Protein AF-A0A191TBZ2-F1 (afdb_monomer)

Foldseek 3Di:
DDDDPPQFDPDFDDDPDDQDDDDPPPFDRWDRDKDFQVVVSGRDGRIDDRGGQDPVNVVVVVVVVVVCCVVLVVLCVVVVNDPVVCVVCVVPD

Sequence (93 aa):
MARYQNIFTQVQLRAAPEMGVPLPASDEPRIKDTAFNHLLGTIGQAQIGPIYLGWTGIASLIFGFLWFEIVGLNMLASVGWDPIEFVRQLPWL

Solvent-accessible surface area (backbone atoms only — not comparable to full-atom values): 5936 Å² total; per-residue (Å²): 135,92,74,91,81,83,70,58,55,88,76,79,84,86,75,81,84,68,83,70,80,88,72,63,93,88,56,73,75,56,47,82,62,67,48,75,41,69,73,49,28,32,69,50,73,30,67,43,54,51,47,79,66,46,72,69,51,52,51,50,52,52,54,52,48,52,50,51,49,55,53,51,52,51,42,34,54,76,52,73,68,37,70,67,55,34,67,73,41,53,96,78,94

Mean predicted aligned error: 5.04 Å

Structure (mmCIF, N/CA/C/O backbone):
data_AF-A0A191TBZ2-F1
#
_entry.id   AF-A0A191TBZ2-F1
#
loop_
_atom_site.group_PDB
_atom_site.id
_atom_site.type_symbol
_atom_site.label_atom_id
_atom_site.label_alt_id
_atom_site.label_comp_id
_atom_site.label_asym_id
_atom_site.label_entity_id
_atom_site.label_seq_id
_atom_site.pdbx_PDB_ins_code
_atom_site.Cartn_x
_atom_site.Cartn_y
_atom_site.Cartn_z
_atom_site.occupancy
_atom_site.B_iso_or_equiv
_atom_site.auth_seq_id
_atom_site.auth_comp_id
_atom_site.auth_asym_id
_atom_site.auth_atom_id
_atom_site.pdbx_PDB_model_num
ATOM 1 N N . MET A 1 1 ? -14.569 -18.603 -35.379 1.00 67.19 1 MET A N 1
ATOM 2 C CA . MET A 1 1 ? -13.148 -18.714 -34.977 1.00 67.19 1 MET A CA 1
ATOM 3 C C . MET A 1 1 ? -12.889 -17.739 -33.842 1.00 67.19 1 MET A C 1
ATOM 5 O O . MET A 1 1 ? -13.267 -16.583 -33.980 1.00 67.19 1 MET A O 1
ATOM 9 N N . ALA A 1 2 ? -12.292 -18.186 -32.737 1.00 86.31 2 ALA A N 1
ATOM 10 C CA . ALA A 1 2 ? -11.878 -17.294 -31.654 1.00 86.31 2 ALA A CA 1
ATOM 11 C C . ALA A 1 2 ? -10.517 -16.660 -31.991 1.00 86.31 2 ALA A C 1
ATOM 13 O O . ALA A 1 2 ? -9.618 -17.352 -32.465 1.00 86.31 2 ALA A O 1
ATOM 14 N N . ARG A 1 3 ? -10.371 -15.349 -31.761 1.00 93.25 3 ARG A N 1
ATOM 15 C CA . ARG A 1 3 ? -9.115 -14.604 -31.944 1.00 93.25 3 ARG A CA 1
ATOM 16 C C . ARG A 1 3 ? -8.668 -14.045 -30.601 1.00 93.25 3 ARG A C 1
ATOM 18 O O . ARG A 1 3 ? -9.497 -13.579 -29.823 1.00 93.25 3 ARG A O 1
ATOM 25 N N . TYR A 1 4 ? -7.367 -14.069 -30.350 1.00 95.19 4 TYR A N 1
ATOM 26 C CA . TYR A 1 4 ? -6.786 -13.460 -29.161 1.00 95.19 4 TYR A CA 1
ATOM 27 C C . TYR A 1 4 ? -6.946 -11.931 -29.187 1.00 95.19 4 TYR A C 1
ATOM 29 O O . TYR A 1 4 ? -6.665 -11.298 -30.202 1.00 95.19 4 TYR A O 1
ATOM 37 N N . GLN A 1 5 ? -7.411 -11.364 -28.070 1.00 95.44 5 GLN A N 1
ATOM 38 C CA . GLN A 1 5 ? -7.792 -9.947 -27.939 1.00 95.44 5 GLN A CA 1
ATOM 39 C C . GLN A 1 5 ? -6.729 -9.077 -27.253 1.00 95.44 5 GLN A C 1
ATOM 41 O O . GLN A 1 5 ? -6.965 -7.902 -27.010 1.00 95.44 5 GLN A O 1
ATOM 46 N N . ASN A 1 6 ? -5.572 -9.644 -26.910 1.00 95.00 6 ASN A N 1
ATOM 47 C CA . ASN A 1 6 ? -4.500 -8.936 -26.209 1.00 95.00 6 ASN A CA 1
ATOM 48 C C . ASN A 1 6 ? -4.881 -8.318 -24.850 1.00 95.00 6 ASN A C 1
ATOM 50 O O . ASN A 1 6 ? -4.370 -7.270 -24.480 1.00 95.00 6 ASN A O 1
ATOM 54 N N . ILE A 1 7 ? -5.771 -8.989 -24.111 1.00 94.19 7 ILE A N 1
ATOM 55 C CA . ILE A 1 7 ? -6.159 -8.597 -22.745 1.00 94.19 7 ILE A CA 1
ATOM 56 C C . ILE A 1 7 ? -5.219 -9.226 -21.704 1.00 94.19 7 ILE A C 1
ATOM 58 O O . ILE A 1 7 ? -4.910 -8.593 -20.703 1.00 94.19 7 ILE A O 1
ATOM 62 N N . PHE A 1 8 ? -4.750 -10.457 -21.949 1.00 96.44 8 PHE A N 1
ATOM 63 C CA . PHE A 1 8 ? -3.906 -11.202 -21.014 1.00 96.44 8 PHE A CA 1
ATOM 64 C C . PHE A 1 8 ? -2.652 -11.741 -21.682 1.00 96.44 8 PHE A C 1
ATOM 66 O O . PHE A 1 8 ? -2.752 -12.583 -22.574 1.00 96.44 8 PHE A O 1
ATOM 73 N N . THR A 1 9 ? -1.485 -11.330 -21.196 1.00 95.62 9 THR A N 1
ATOM 74 C CA . THR A 1 9 ? -0.177 -11.755 -21.698 1.00 95.62 9 THR A CA 1
ATOM 75 C C . THR A 1 9 ? -0.047 -13.283 -21.689 1.00 95.62 9 THR A C 1
ATOM 77 O O . THR A 1 9 ? 0.067 -13.893 -20.626 1.00 95.62 9 THR A O 1
ATOM 80 N N . GLN A 1 10 ? -0.031 -13.908 -22.874 1.00 94.50 10 GLN A N 1
ATOM 81 C CA . GLN A 1 10 ? 0.060 -15.373 -23.008 1.00 94.50 10 GLN A CA 1
ATOM 82 C C . GLN A 1 10 ? 1.414 -15.931 -22.558 1.00 94.50 10 GLN A C 1
ATOM 84 O O . GLN A 1 10 ? 1.484 -17.012 -21.982 1.00 94.50 10 GLN A O 1
ATOM 89 N N . VAL A 1 11 ? 2.494 -15.197 -22.837 1.00 95.25 11 VAL A N 1
ATOM 90 C CA . VAL A 1 11 ? 3.865 -15.577 -22.488 1.00 95.25 11 VAL A CA 1
ATOM 91 C C . VAL A 1 11 ? 4.543 -14.372 -21.860 1.00 95.25 11 VAL A C 1
ATOM 93 O O . VAL A 1 11 ? 4.725 -13.346 -22.510 1.00 95.25 11 VAL A O 1
ATOM 96 N N . GLN A 1 12 ? 4.902 -14.493 -20.585 1.00 94.44 12 GLN A N 1
ATOM 97 C CA . GLN A 1 12 ? 5.596 -13.439 -19.853 1.00 94.44 12 GLN A CA 1
ATOM 98 C C . GLN A 1 12 ? 7.106 -13.649 -19.944 1.00 94.44 12 GL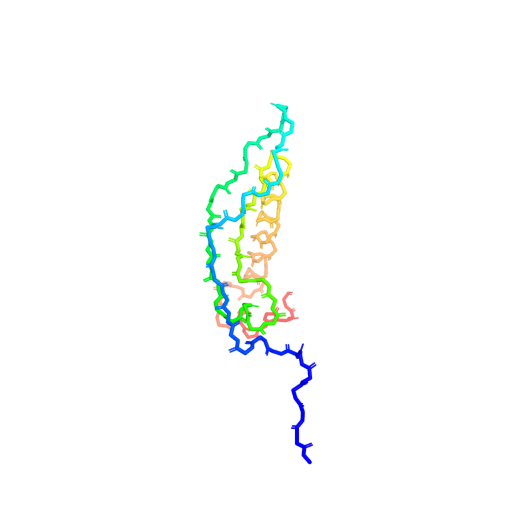N A C 1
ATOM 100 O O . GLN A 1 12 ? 7.610 -14.724 -19.618 1.00 94.44 12 GLN A O 1
ATOM 105 N N . LEU A 1 13 ? 7.826 -12.605 -20.339 1.00 93.31 13 LEU A N 1
ATOM 106 C CA . LEU A 1 13 ? 9.285 -12.570 -20.314 1.00 93.31 13 LEU A CA 1
ATOM 107 C C . LEU A 1 13 ? 9.757 -11.823 -19.065 1.00 93.31 13 LEU A C 1
ATOM 109 O O . LEU A 1 13 ? 9.082 -10.914 -18.579 1.00 93.31 13 LEU A O 1
ATOM 113 N N . ARG A 1 14 ? 10.921 -12.210 -18.542 1.00 92.19 14 ARG A N 1
ATOM 114 C CA . ARG A 1 14 ? 11.570 -11.530 -17.416 1.00 92.19 14 ARG A CA 1
ATOM 115 C C . ARG A 1 14 ? 13.007 -11.191 -17.778 1.00 92.19 14 ARG A C 1
ATOM 117 O O . ARG A 1 14 ? 13.695 -11.995 -18.402 1.00 92.19 14 ARG A O 1
ATOM 124 N N . ALA A 1 15 ? 13.435 -10.010 -17.357 1.00 91.81 15 ALA A N 1
ATOM 125 C CA . ALA A 1 15 ? 14.797 -9.513 -17.488 1.00 91.81 15 ALA A CA 1
ATOM 126 C C . ALA A 1 15 ? 15.316 -9.069 -16.111 1.00 91.81 15 ALA A C 1
ATOM 128 O O . ALA A 1 15 ? 14.615 -9.206 -15.104 1.00 91.81 15 ALA A O 1
ATOM 129 N N . ALA A 1 16 ? 16.546 -8.552 -16.069 1.00 92.62 16 ALA A N 1
ATOM 130 C CA . ALA A 1 16 ? 17.063 -7.904 -14.869 1.00 92.62 16 ALA A CA 1
ATOM 131 C C . ALA A 1 16 ? 16.123 -6.756 -14.434 1.00 92.62 16 ALA A C 1
ATOM 133 O O . ALA A 1 16 ? 15.560 -6.092 -15.309 1.00 92.62 16 ALA A O 1
ATOM 134 N N . PRO A 1 17 ? 15.939 -6.520 -13.120 1.00 92.06 17 PRO A N 1
ATOM 135 C CA . PRO A 1 17 ? 15.062 -5.461 -12.638 1.00 92.06 17 PRO A CA 1
ATOM 136 C C . PRO A 1 17 ? 15.478 -4.082 -13.156 1.00 92.06 17 PRO A C 1
ATOM 138 O O . PRO A 1 17 ? 16.656 -3.717 -13.117 1.00 92.06 17 PRO A O 1
ATOM 141 N N . GLU A 1 18 ? 14.506 -3.299 -13.607 1.00 93.25 18 GLU A N 1
ATOM 142 C CA . GLU A 1 18 ? 14.729 -1.925 -14.040 1.00 93.25 18 GLU A CA 1
ATOM 143 C C . GLU A 1 18 ? 14.757 -0.988 -12.826 1.00 93.25 18 GLU A C 1
ATOM 145 O O . GLU A 1 18 ? 13.771 -0.863 -12.103 1.00 93.25 18 GLU A O 1
ATOM 150 N N . MET A 1 19 ? 15.877 -0.295 -12.606 1.00 93.50 19 MET A N 1
ATOM 151 C CA . MET A 1 19 ? 16.049 0.598 -11.448 1.00 93.50 19 MET A CA 1
ATOM 152 C C . MET A 1 19 ? 15.555 2.034 -11.691 1.00 93.50 19 MET A C 1
ATOM 154 O O . MET A 1 19 ? 15.672 2.896 -10.812 1.00 93.50 19 MET A O 1
ATOM 158 N N . GLY A 1 20 ? 14.994 2.282 -12.876 1.00 91.62 20 GLY A N 1
ATOM 159 C CA . GLY A 1 20 ? 14.562 3.585 -13.363 1.00 91.62 20 GLY A CA 1
ATOM 160 C C . GLY A 1 20 ? 15.719 4.502 -13.763 1.00 91.62 20 GLY A C 1
ATOM 161 O O . GLY A 1 20 ? 16.898 4.192 -13.592 1.00 91.62 20 GLY A O 1
ATOM 162 N N . VAL A 1 21 ? 15.364 5.677 -14.279 1.00 94.00 21 VAL A N 1
ATOM 163 C CA . VAL A 1 21 ? 16.324 6.711 -14.694 1.00 94.00 21 VAL A CA 1
ATOM 164 C C . VAL A 1 21 ? 17.118 7.223 -13.479 1.00 94.00 21 VAL A C 1
ATOM 166 O O . VAL A 1 21 ? 16.519 7.343 -12.397 1.00 94.00 21 VAL A O 1
ATOM 169 N N . PRO A 1 22 ? 18.430 7.516 -13.622 1.00 92.06 22 PRO A N 1
ATOM 170 C CA . PRO A 1 22 ? 19.241 8.089 -12.550 1.00 92.06 22 PRO A CA 1
ATOM 171 C C . PRO A 1 22 ? 18.635 9.379 -11.993 1.00 92.06 22 PRO A C 1
ATOM 173 O O . PRO A 1 22 ? 18.164 10.228 -12.749 1.00 92.06 22 PRO A O 1
ATOM 176 N N . LEU A 1 23 ? 18.652 9.510 -10.669 1.00 91.81 23 LEU A N 1
ATOM 177 C CA . LEU A 1 23 ? 18.189 10.710 -9.978 1.00 91.81 23 LEU A CA 1
ATOM 178 C C . LEU A 1 23 ? 19.288 11.793 -9.957 1.00 91.81 23 LEU A C 1
ATOM 180 O O . LEU A 1 23 ? 20.476 11.450 -10.005 1.00 91.81 23 LEU A O 1
ATOM 184 N N . PRO A 1 24 ? 18.919 13.085 -9.875 1.00 92.50 24 PRO A N 1
ATOM 185 C CA . PRO A 1 24 ? 19.849 14.166 -9.558 1.00 92.50 24 PRO A CA 1
ATOM 186 C C . PRO A 1 24 ? 20.628 13.899 -8.263 1.00 92.50 24 PRO A C 1
ATOM 188 O O . PRO A 1 24 ? 20.138 13.238 -7.355 1.00 92.50 24 PRO A O 1
ATOM 191 N N . ALA A 1 25 ? 21.832 14.466 -8.143 1.00 85.19 25 ALA A N 1
ATOM 192 C CA . ALA A 1 25 ? 22.711 14.233 -6.990 1.00 85.19 25 ALA A CA 1
ATOM 193 C C . ALA A 1 25 ? 22.141 14.718 -5.641 1.00 85.19 25 ALA A C 1
ATOM 195 O O . ALA A 1 25 ? 22.637 14.313 -4.594 1.00 85.19 25 ALA A O 1
ATOM 196 N N . SER A 1 26 ? 21.142 15.603 -5.665 1.00 88.12 26 SER A N 1
ATOM 197 C CA . SER A 1 26 ? 20.481 16.137 -4.470 1.00 88.12 26 SER A CA 1
ATOM 198 C C . SER A 1 26 ? 19.378 15.231 -3.922 1.00 88.12 26 SER A C 1
ATOM 200 O O . SER A 1 26 ? 18.967 15.433 -2.783 1.00 88.12 26 SER A O 1
ATOM 202 N N . ASP A 1 27 ? 18.913 14.261 -4.707 1.00 88.88 27 ASP A N 1
ATOM 203 C CA . ASP A 1 27 ? 17.808 13.386 -4.328 1.00 88.88 27 ASP A CA 1
ATOM 204 C C . ASP A 1 27 ? 18.329 12.156 -3.578 1.00 88.88 27 ASP A C 1
ATOM 206 O O . ASP A 1 27 ? 19.405 11.617 -3.864 1.00 88.88 27 ASP A O 1
ATOM 210 N N . GLU A 1 28 ? 17.540 11.665 -2.627 1.00 90.81 28 GLU A N 1
ATOM 211 C CA . GLU A 1 28 ? 17.860 10.442 -1.902 1.00 90.81 28 GLU A CA 1
ATOM 212 C C . GLU A 1 28 ? 17.844 9.207 -2.827 1.00 90.81 28 GLU A C 1
ATOM 214 O O . GLU A 1 28 ? 17.050 9.111 -3.771 1.00 90.81 28 GLU A O 1
ATOM 219 N N . PRO A 1 29 ? 18.698 8.200 -2.571 1.00 90.88 29 PRO A N 1
ATOM 220 C CA . PRO A 1 29 ? 18.681 6.976 -3.357 1.00 90.88 29 PRO A CA 1
ATOM 221 C C . PRO A 1 29 ? 17.352 6.225 -3.188 1.00 90.88 29 PRO A C 1
ATOM 223 O O . PRO A 1 29 ? 16.808 6.119 -2.090 1.00 90.88 29 PRO A O 1
ATOM 226 N N . ARG A 1 30 ? 16.854 5.627 -4.280 1.00 92.88 30 ARG A N 1
ATOM 227 C CA . ARG A 1 30 ? 15.702 4.712 -4.226 1.00 92.88 30 ARG A CA 1
A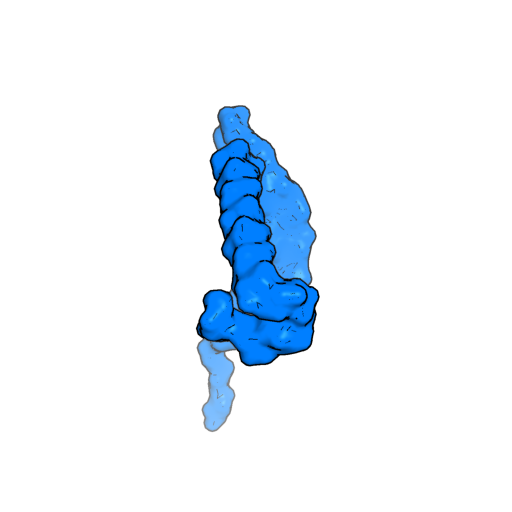TOM 228 C C . ARG A 1 30 ? 16.029 3.481 -3.378 1.00 92.88 30 ARG A C 1
ATOM 230 O O . ARG A 1 30 ? 17.149 2.962 -3.434 1.00 92.88 30 ARG A O 1
ATOM 237 N N . ILE A 1 31 ? 15.023 2.961 -2.683 1.00 92.62 31 ILE A N 1
ATOM 238 C CA . ILE A 1 31 ? 15.092 1.646 -2.043 1.00 92.62 31 ILE A CA 1
ATOM 239 C C . ILE A 1 31 ? 15.160 0.609 -3.161 1.00 92.62 31 ILE A C 1
ATOM 241 O O . ILE A 1 31 ? 14.270 0.545 -4.010 1.00 92.62 31 ILE A O 1
ATOM 245 N N . LYS A 1 32 ? 16.249 -0.165 -3.197 1.00 89.25 32 LYS A N 1
ATOM 246 C CA . LYS A 1 32 ? 16.594 -1.017 -4.345 1.00 89.25 32 LYS A CA 1
ATOM 247 C C . LYS A 1 32 ? 15.854 -2.356 -4.389 1.00 89.25 32 LYS A C 1
ATOM 249 O O . LYS A 1 32 ? 16.129 -3.169 -5.270 1.00 89.25 32 LYS A O 1
ATOM 254 N N . ASP A 1 33 ? 14.929 -2.577 -3.467 1.00 91.38 33 ASP A N 1
ATOM 255 C CA . ASP A 1 33 ? 14.168 -3.814 -3.401 1.00 91.38 33 ASP A CA 1
ATOM 256 C C . ASP A 1 33 ? 13.205 -3.905 -4.581 1.00 91.38 33 ASP A C 1
ATOM 258 O O . ASP A 1 33 ? 12.405 -3.005 -4.850 1.00 91.38 33 ASP A O 1
ATOM 262 N N . THR A 1 34 ? 13.315 -5.013 -5.308 1.00 93.00 34 THR A N 1
ATOM 263 C CA . THR A 1 34 ? 12.492 -5.313 -6.476 1.00 93.00 34 THR A CA 1
ATOM 264 C C . THR A 1 34 ? 11.977 -6.740 -6.386 1.00 93.00 34 THR A C 1
ATOM 266 O O . THR A 1 34 ? 12.663 -7.643 -5.905 1.00 93.00 34 THR A O 1
ATOM 269 N N . ALA A 1 35 ? 10.75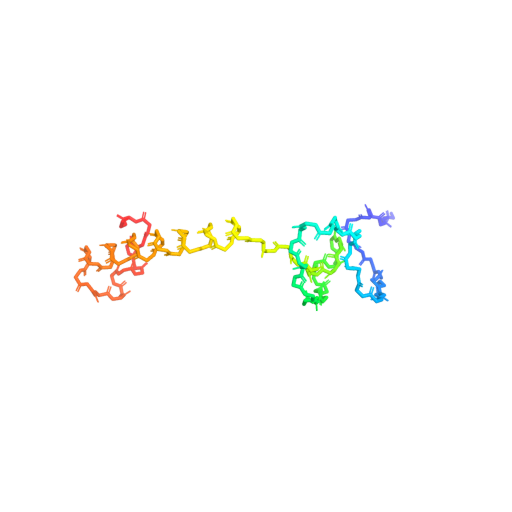2 -6.953 -6.852 1.00 93.75 35 ALA A N 1
ATOM 270 C CA . ALA A 1 35 ? 10.130 -8.270 -6.914 1.00 93.75 35 ALA A CA 1
ATOM 271 C C . ALA A 1 35 ? 9.351 -8.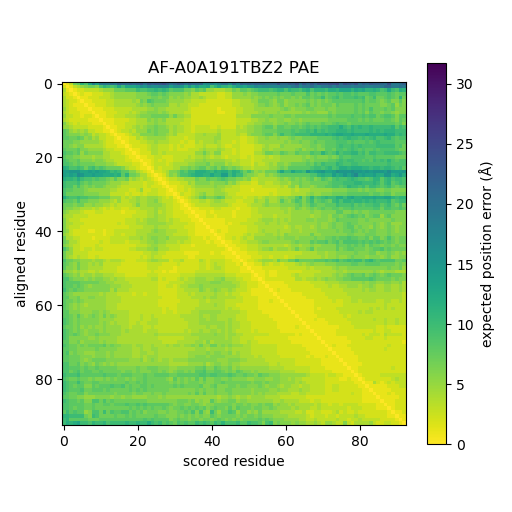428 -8.222 1.00 93.75 35 ALA A C 1
ATOM 273 O O . ALA A 1 35 ? 8.944 -7.444 -8.831 1.00 93.75 35 ALA A O 1
ATOM 274 N N . PHE A 1 36 ? 9.107 -9.669 -8.646 1.00 95.12 36 PHE A N 1
ATOM 275 C CA . PHE A 1 36 ? 8.274 -9.960 -9.814 1.00 95.12 36 PHE A CA 1
ATOM 276 C C . PHE A 1 36 ? 7.021 -10.733 -9.412 1.00 95.12 36 PHE A C 1
ATOM 278 O O . PHE A 1 36 ? 7.111 -11.855 -8.910 1.00 95.12 36 PHE A O 1
ATOM 285 N N . ASN A 1 37 ? 5.849 -10.172 -9.703 1.00 95.38 37 ASN A N 1
ATOM 286 C CA . ASN A 1 37 ? 4.557 -10.809 -9.487 1.00 95.38 37 ASN A CA 1
ATOM 287 C C . ASN A 1 37 ? 3.988 -11.338 -10.815 1.00 95.38 37 ASN A C 1
ATOM 289 O O . ASN A 1 37 ? 3.739 -10.584 -11.754 1.00 95.38 37 ASN A O 1
ATOM 293 N N . HIS A 1 38 ? 3.769 -12.654 -10.891 1.00 93.56 38 HIS A N 1
ATOM 294 C CA . HIS A 1 38 ? 3.265 -13.301 -12.105 1.00 93.56 38 HIS A CA 1
ATOM 295 C C . HIS A 1 38 ? 1.824 -12.902 -12.449 1.00 93.56 38 HIS A C 1
ATOM 297 O O . HIS A 1 38 ? 1.507 -12.756 -13.627 1.00 93.56 38 HIS A O 1
ATOM 303 N N . LEU A 1 39 ? 0.971 -12.691 -11.439 1.00 94.50 39 LEU A N 1
ATOM 304 C CA . LEU A 1 39 ? -0.421 -12.287 -11.635 1.00 94.50 39 LEU A CA 1
ATOM 305 C C . LEU A 1 39 ? -0.489 -10.878 -12.223 1.00 94.50 39 LEU A C 1
ATOM 307 O O . LEU A 1 39 ? -1.172 -10.678 -13.222 1.00 94.50 39 LEU A O 1
ATOM 311 N N . LEU A 1 40 ? 0.291 -9.928 -11.698 1.00 95.12 40 LEU A N 1
ATOM 312 C CA . LEU A 1 40 ? 0.391 -8.589 -12.295 1.00 95.12 40 LEU A CA 1
ATOM 313 C C . LEU A 1 40 ? 0.945 -8.646 -13.726 1.00 95.12 40 LEU A C 1
ATOM 315 O O . LEU A 1 40 ? 0.444 -7.960 -14.613 1.00 95.12 40 LEU A O 1
ATOM 319 N N . GLY A 1 41 ? 1.898 -9.548 -13.981 1.00 94.69 41 GLY A N 1
ATOM 320 C CA . GLY A 1 41 ? 2.430 -9.812 -15.319 1.00 94.69 41 GLY A CA 1
ATOM 321 C C . GLY A 1 41 ? 1.398 -10.312 -16.339 1.00 94.69 41 GLY A C 1
ATOM 322 O O . GLY A 1 41 ? 1.616 -10.191 -17.545 1.00 94.69 41 GLY A O 1
ATOM 323 N N . THR A 1 42 ? 0.270 -10.881 -15.889 1.00 93.56 42 THR A N 1
ATOM 324 C CA . THR A 1 42 ? -0.785 -11.331 -16.815 1.00 93.56 42 THR A CA 1
ATOM 325 C C . THR A 1 42 ? -1.518 -10.160 -17.453 1.00 93.56 42 THR A C 1
ATOM 327 O O . THR A 1 42 ? -1.978 -10.300 -18.580 1.00 93.56 42 THR A O 1
ATOM 330 N N . ILE A 1 43 ? -1.583 -9.013 -16.775 1.00 96.06 43 ILE A N 1
ATOM 331 C CA . ILE A 1 43 ? -2.300 -7.814 -17.232 1.00 96.06 43 ILE A CA 1
ATOM 332 C C . ILE A 1 43 ? -1.365 -6.647 -17.583 1.00 96.06 43 ILE A C 1
ATOM 334 O O . ILE A 1 43 ? -1.807 -5.677 -18.191 1.00 96.06 43 ILE A O 1
ATOM 338 N N . GLY A 1 44 ? -0.081 -6.714 -17.217 1.00 93.75 44 GLY A N 1
ATOM 339 C CA . GLY A 1 44 ? 0.870 -5.627 -17.441 1.00 93.75 44 GLY A CA 1
ATOM 340 C C . GLY A 1 44 ? 2.297 -5.959 -17.007 1.00 93.75 44 GLY A C 1
ATOM 341 O O . GLY A 1 44 ? 2.786 -7.068 -17.216 1.00 93.75 44 GLY A O 1
ATOM 342 N N . GLN A 1 45 ? 2.991 -4.978 -16.422 1.00 93.88 45 GLN A N 1
ATOM 343 C CA . GLN A 1 45 ? 4.360 -5.146 -15.934 1.00 93.88 45 GLN A CA 1
ATOM 344 C C . GLN A 1 45 ? 4.381 -5.957 -14.632 1.00 93.88 45 GLN A C 1
ATOM 346 O O . GLN A 1 45 ? 3.693 -5.644 -13.665 1.00 93.88 45 GLN A O 1
ATOM 351 N N . ALA A 1 46 ? 5.211 -7.000 -14.604 1.00 95.12 46 ALA A N 1
ATOM 352 C CA . ALA A 1 46 ? 5.333 -7.888 -13.450 1.00 95.12 46 ALA A CA 1
ATOM 353 C C . ALA A 1 46 ? 6.194 -7.309 -12.312 1.00 95.12 46 ALA A C 1
ATOM 355 O O . ALA A 1 46 ? 6.127 -7.812 -11.193 1.00 95.12 46 ALA A O 1
ATOM 356 N N . GLN A 1 47 ? 7.046 -6.319 -12.594 1.00 95.38 47 GLN A N 1
ATOM 357 C CA . GLN A 1 47 ? 7.991 -5.772 -11.621 1.00 95.38 47 GLN A CA 1
ATOM 358 C C . GLN A 1 47 ? 7.291 -4.858 -10.607 1.00 95.38 47 GLN A C 1
ATOM 360 O O . GLN A 1 47 ? 6.556 -3.951 -10.987 1.00 95.38 47 GLN A O 1
ATOM 365 N N . ILE A 1 48 ? 7.572 -5.076 -9.325 1.00 95.69 48 ILE A N 1
ATOM 366 C CA . ILE A 1 48 ? 7.191 -4.222 -8.200 1.00 95.69 48 ILE A CA 1
ATOM 367 C C . ILE A 1 48 ? 8.476 -3.616 -7.628 1.00 95.69 48 ILE A C 1
ATOM 369 O O . ILE A 1 48 ? 9.422 -4.350 -7.339 1.00 95.69 48 ILE A O 1
ATOM 373 N N . GLY A 1 49 ? 8.492 -2.293 -7.457 1.00 93.50 49 GLY A N 1
ATOM 374 C CA . GLY A 1 49 ? 9.677 -1.529 -7.058 1.00 93.50 49 GLY A CA 1
ATOM 375 C C . GLY A 1 49 ? 10.615 -1.202 -8.234 1.00 93.50 49 GLY A C 1
ATOM 376 O O . GLY A 1 49 ? 10.368 -1.644 -9.361 1.00 93.50 49 GLY A O 1
ATOM 377 N N . PRO A 1 50 ? 11.702 -0.444 -8.002 1.00 94.12 50 PRO A N 1
ATOM 378 C CA . PRO A 1 50 ? 12.089 0.180 -6.732 1.00 94.12 50 PRO A CA 1
ATOM 379 C C . PRO A 1 50 ? 11.181 1.363 -6.365 1.00 94.12 50 PRO A C 1
ATOM 381 O O . PRO A 1 50 ? 10.519 1.936 -7.229 1.00 94.12 50 PRO A O 1
ATOM 384 N N . ILE A 1 51 ? 11.169 1.757 -5.090 1.00 95.19 51 ILE A N 1
ATOM 385 C CA . ILE A 1 51 ? 10.406 2.921 -4.618 1.00 95.19 51 ILE A CA 1
ATOM 386 C C . ILE A 1 51 ? 11.347 4.031 -4.150 1.00 95.19 51 ILE A C 1
ATOM 388 O O . ILE A 1 51 ? 12.377 3.781 -3.522 1.00 95.19 51 ILE A O 1
ATOM 392 N N . TYR A 1 52 ? 11.005 5.272 -4.485 1.00 94.69 52 TYR A N 1
ATOM 393 C CA . TYR A 1 52 ? 11.661 6.446 -3.923 1.00 94.69 52 TYR A CA 1
ATOM 394 C C . TYR A 1 52 ? 10.969 6.826 -2.615 1.00 94.69 52 TYR A C 1
ATOM 396 O O . TYR A 1 52 ? 9.748 6.976 -2.581 1.00 94.69 52 TYR A O 1
ATOM 404 N N . LEU A 1 53 ? 11.753 6.978 -1.551 1.00 94.19 53 LEU A N 1
ATOM 405 C CA . LEU A 1 53 ? 11.250 7.341 -0.235 1.00 94.19 53 LEU A CA 1
ATOM 406 C C . LEU A 1 53 ? 12.159 8.406 0.387 1.00 94.19 53 LEU A C 1
ATOM 408 O O . LEU A 1 53 ? 13.030 8.101 1.195 1.00 94.19 53 LEU A O 1
ATOM 412 N N . GLY A 1 54 ? 11.960 9.656 -0.035 1.00 92.75 54 GLY A N 1
ATOM 413 C CA . GLY A 1 54 ? 12.597 10.822 0.578 1.00 92.75 54 GLY A CA 1
ATOM 414 C C . GLY A 1 54 ? 11.954 11.204 1.914 1.00 92.75 54 GLY A C 1
ATOM 415 O O . GLY A 1 54 ? 10.973 10.593 2.361 1.00 92.75 54 GLY A O 1
ATOM 416 N N . TRP A 1 55 ? 12.469 12.258 2.546 1.00 93.25 55 TRP A N 1
ATOM 417 C CA . TRP A 1 55 ? 12.018 12.654 3.887 1.00 93.25 55 TRP A CA 1
ATOM 418 C C . TRP A 1 55 ? 10.531 13.038 3.964 1.00 93.25 55 TRP A C 1
ATOM 420 O O . TRP A 1 55 ? 9.845 12.732 4.940 1.00 93.25 55 TRP A O 1
ATOM 430 N N . THR A 1 56 ? 9.997 13.621 2.891 1.00 94.69 56 THR A N 1
ATOM 431 C CA . THR A 1 56 ? 8.566 13.934 2.743 1.00 94.69 56 THR A CA 1
ATOM 432 C C . THR A 1 56 ? 7.693 12.679 2.706 1.00 94.69 56 THR A C 1
ATOM 434 O O . THR A 1 56 ? 6.630 12.650 3.326 1.00 94.69 56 THR A O 1
ATOM 437 N N . GLY A 1 57 ? 8.150 11.623 2.027 1.00 94.75 57 GLY A N 1
ATOM 438 C CA . GLY A 1 57 ? 7.457 10.337 1.972 1.00 94.75 57 GLY A CA 1
ATOM 439 C C . GLY A 1 57 ? 7.437 9.644 3.333 1.00 94.75 57 GLY A C 1
ATOM 440 O O . GLY A 1 57 ? 6.390 9.159 3.759 1.00 94.75 57 GLY A O 1
ATOM 441 N N . ILE A 1 58 ? 8.560 9.671 4.057 1.00 96.00 58 ILE A N 1
ATOM 442 C CA . ILE A 1 58 ? 8.642 9.119 5.419 1.00 96.00 58 ILE A CA 1
ATOM 443 C C . ILE A 1 58 ? 7.701 9.869 6.364 1.00 96.00 58 ILE A C 1
ATOM 445 O O . ILE A 1 58 ? 6.909 9.238 7.063 1.00 96.00 58 ILE A O 1
ATOM 449 N N . ALA A 1 59 ? 7.727 11.205 6.345 1.00 97.25 59 ALA A N 1
ATOM 450 C CA . ALA A 1 59 ? 6.815 12.013 7.148 1.00 97.25 59 ALA A CA 1
ATOM 451 C C . ALA A 1 59 ? 5.345 11.686 6.832 1.00 97.25 59 ALA A C 1
ATOM 453 O O . ALA A 1 59 ? 4.548 11.492 7.748 1.00 97.25 59 ALA A O 1
ATOM 454 N N . SER A 1 60 ? 4.994 11.545 5.549 1.00 97.69 60 SER A N 1
ATOM 455 C CA . SER A 1 60 ? 3.637 11.171 5.138 1.00 97.69 60 SER A CA 1
ATOM 456 C C . SER A 1 60 ? 3.209 9.803 5.676 1.00 97.69 60 SER A C 1
ATOM 458 O O . SER A 1 60 ? 2.060 9.665 6.095 1.00 97.69 60 SER A O 1
ATOM 460 N N . LEU A 1 61 ? 4.095 8.800 5.677 1.00 97.69 61 LEU A N 1
ATOM 461 C CA . LEU A 1 61 ? 3.788 7.475 6.228 1.00 97.69 61 LEU A CA 1
ATOM 462 C C . LEU A 1 61 ? 3.593 7.522 7.746 1.00 97.69 61 LEU A C 1
ATOM 464 O O . LEU A 1 61 ? 2.659 6.90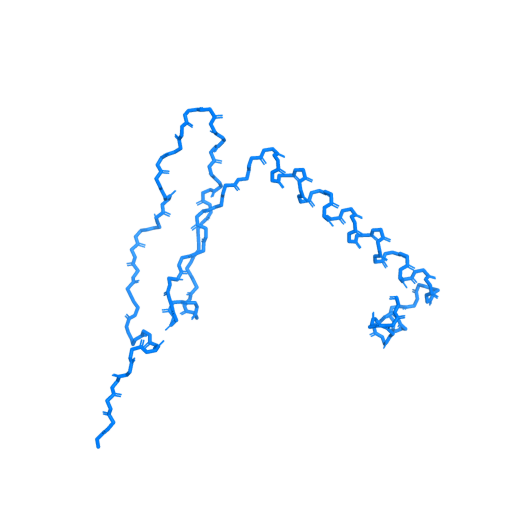6 8.252 1.00 97.69 61 LEU A O 1
ATOM 468 N N . ILE A 1 62 ? 4.422 8.287 8.463 1.00 98.12 62 ILE A N 1
ATOM 469 C CA . ILE A 1 62 ? 4.294 8.458 9.917 1.00 98.12 62 ILE A CA 1
ATOM 470 C C . ILE A 1 62 ? 2.961 9.129 10.261 1.00 98.12 62 ILE A C 1
ATOM 472 O O . ILE A 1 62 ? 2.218 8.614 11.092 1.00 98.12 62 ILE A O 1
ATOM 476 N N . PHE A 1 63 ? 2.619 10.242 9.608 1.00 97.94 63 PHE A N 1
ATOM 477 C CA . PHE A 1 63 ? 1.351 10.927 9.876 1.00 97.94 63 PHE A CA 1
ATOM 478 C C . PHE A 1 63 ? 0.134 10.079 9.489 1.00 97.94 63 PHE A C 1
ATOM 480 O O . PHE A 1 63 ? -0.854 10.074 10.222 1.00 97.94 63 PHE A O 1
ATOM 487 N N . GLY A 1 64 ? 0.210 9.328 8.386 1.00 97.62 64 GLY A N 1
ATOM 488 C CA . GLY A 1 64 ? -0.846 8.392 7.994 1.00 97.62 64 GLY A CA 1
ATOM 489 C C . GLY A 1 64 ? -1.038 7.259 9.006 1.00 97.62 64 GLY A C 1
ATOM 490 O O . GLY A 1 64 ? -2.171 6.935 9.356 1.00 97.62 64 GLY A O 1
ATOM 491 N N . PHE A 1 65 ? 0.057 6.699 9.524 1.00 98.12 65 PHE A N 1
ATOM 492 C CA . PHE A 1 65 ? 0.021 5.661 10.554 1.00 98.12 65 PHE A CA 1
ATOM 493 C C . PHE A 1 65 ? -0.553 6.181 11.877 1.00 98.12 65 PHE A C 1
ATOM 495 O O . PHE A 1 65 ? -1.464 5.569 12.428 1.00 98.12 65 PHE A O 1
ATOM 502 N N . LEU A 1 66 ? -0.093 7.349 12.339 1.00 98.06 66 LEU A N 1
ATOM 503 C CA . LEU A 1 66 ? -0.622 7.991 13.546 1.00 98.06 66 LEU A CA 1
ATOM 504 C C . LEU A 1 66 ? -2.124 8.263 13.428 1.00 98.06 66 LEU A C 1
ATOM 506 O O . LEU A 1 66 ? -2.872 8.002 14.365 1.00 98.06 66 LEU A O 1
ATOM 510 N N . TRP A 1 67 ? -2.581 8.759 12.276 1.00 97.88 67 TRP A N 1
ATOM 511 C CA . TRP A 1 67 ? -4.007 8.959 12.028 1.00 97.88 67 TRP A CA 1
ATOM 512 C C . TRP A 1 67 ? -4.791 7.644 12.116 1.00 97.88 67 TRP A C 1
ATOM 514 O O . TRP A 1 67 ? -5.811 7.593 12.804 1.00 97.88 67 TRP A O 1
ATOM 524 N N . PHE A 1 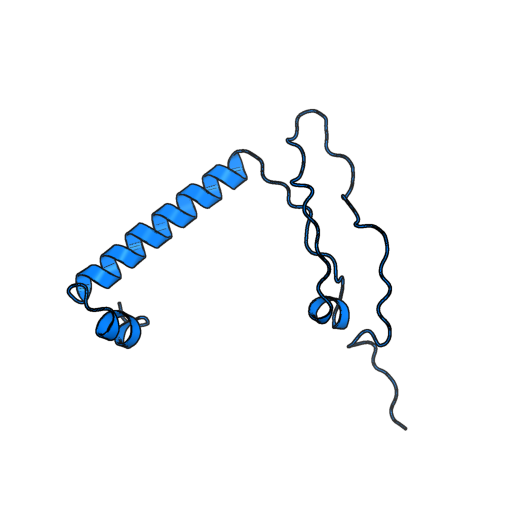68 ? -4.300 6.581 11.470 1.00 97.25 68 PHE A N 1
ATOM 525 C CA . PHE A 1 68 ? -4.947 5.270 11.490 1.00 97.25 68 PHE A CA 1
ATOM 526 C C . PHE A 1 68 ? -5.056 4.704 12.913 1.00 97.25 68 PHE A C 1
ATOM 528 O O . PHE A 1 68 ? -6.128 4.239 13.300 1.00 97.25 68 PHE A O 1
ATOM 535 N N . GLU A 1 69 ? -3.990 4.790 13.714 1.00 97.19 69 GLU A N 1
ATOM 536 C CA . GLU A 1 69 ? -4.013 4.337 15.109 1.00 97.19 69 GLU A CA 1
ATOM 537 C C . GLU A 1 69 ? -4.949 5.177 15.979 1.00 97.19 69 GLU A C 1
ATOM 539 O O . GLU A 1 69 ? -5.737 4.617 16.736 1.00 97.19 69 GLU A O 1
ATOM 544 N N . ILE A 1 70 ? -4.916 6.508 15.865 1.00 97.50 70 ILE A N 1
ATOM 545 C CA . ILE A 1 70 ? -5.784 7.385 16.664 1.00 97.50 70 ILE A CA 1
ATOM 546 C C . ILE A 1 70 ? -7.256 7.085 16.372 1.00 97.50 70 ILE A C 1
ATOM 548 O O . ILE A 1 70 ? -8.044 6.933 17.307 1.00 97.50 70 ILE A O 1
ATOM 552 N N . VAL A 1 71 ? -7.634 6.976 15.096 1.00 96.81 71 VAL A N 1
ATOM 553 C CA . VAL A 1 71 ? -9.012 6.650 14.706 1.00 96.81 71 VAL A CA 1
ATOM 554 C C . VAL A 1 71 ? -9.377 5.237 15.165 1.00 96.81 71 VAL A C 1
ATOM 556 O O . VAL A 1 71 ? -10.377 5.066 15.859 1.00 96.81 71 VAL A O 1
ATOM 559 N N . GLY A 1 72 ? -8.539 4.240 14.867 1.00 94.81 72 GLY A N 1
ATOM 560 C CA . GLY A 1 72 ? -8.800 2.841 15.211 1.00 94.81 72 GLY A CA 1
ATOM 561 C C . GLY A 1 72 ? -8.915 2.590 16.717 1.00 94.81 72 GLY A C 1
ATOM 562 O O . GLY A 1 72 ? -9.814 1.873 17.153 1.00 94.81 72 GLY A O 1
ATOM 563 N N . LEU A 1 73 ? -8.066 3.221 17.534 1.00 95.75 73 LEU A N 1
ATOM 564 C CA . LEU A 1 73 ? -8.137 3.114 18.994 1.00 95.75 73 LEU A CA 1
ATOM 565 C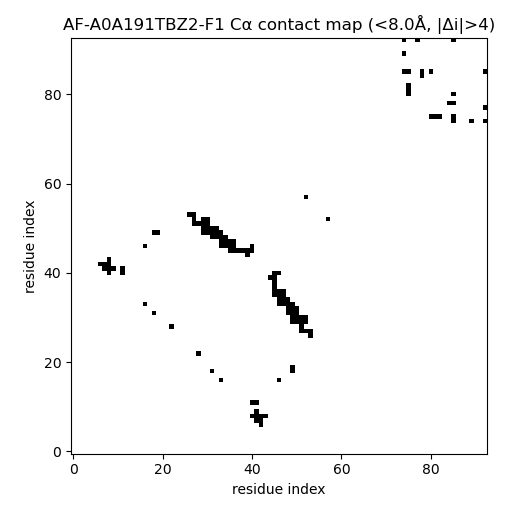 C . LEU A 1 73 ? -9.392 3.786 19.561 1.00 95.75 73 LEU A C 1
ATOM 567 O O . LEU A 1 73 ? -9.972 3.265 20.510 1.00 95.75 73 LEU A O 1
ATOM 571 N N . ASN A 1 74 ? -9.853 4.898 18.977 1.00 96.25 74 ASN A N 1
ATOM 572 C CA . ASN A 1 74 ? -11.113 5.525 19.391 1.00 96.25 74 ASN A CA 1
ATOM 573 C C . ASN A 1 74 ? -12.332 4.675 19.005 1.00 96.25 74 ASN A C 1
ATOM 575 O O . ASN A 1 74 ? -13.245 4.526 19.816 1.00 96.25 74 ASN A O 1
ATOM 579 N N . MET A 1 75 ? -12.325 4.062 17.817 1.00 95.38 75 MET A N 1
ATOM 580 C CA . MET A 1 75 ? -13.367 3.116 17.399 1.00 95.38 75 MET A CA 1
ATOM 581 C C . MET A 1 75 ? -13.396 1.873 18.304 1.00 95.38 75 MET A C 1
ATOM 583 O O . MET A 1 75 ? -14.458 1.378 18.661 1.00 95.38 75 MET A O 1
ATOM 587 N N . LEU A 1 76 ? -12.235 1.364 18.723 1.00 95.19 76 LEU A N 1
ATOM 588 C CA . LEU A 1 76 ? -12.173 0.232 19.649 1.00 95.19 76 LEU A CA 1
ATOM 589 C C . LEU A 1 76 ? -12.623 0.622 21.068 1.00 95.19 76 LEU A C 1
ATOM 591 O O . LEU A 1 76 ? -13.273 -0.164 21.762 1.00 95.19 76 LEU A O 1
ATOM 595 N N . ALA A 1 77 ? -12.324 1.849 21.494 1.00 96.12 77 ALA A N 1
ATOM 596 C CA . ALA A 1 77 ? -12.780 2.375 22.773 1.00 96.12 77 ALA A CA 1
ATOM 597 C C . ALA A 1 77 ? -14.305 2.594 22.814 1.00 96.12 77 ALA A C 1
ATOM 599 O O . ALA A 1 77 ? -14.906 2.377 23.867 1.00 96.12 77 ALA A O 1
ATOM 600 N N . SER A 1 78 ? -14.950 2.966 21.699 1.00 93.25 78 SER A N 1
ATOM 601 C CA . SER A 1 78 ? -16.407 3.189 21.649 1.00 93.25 78 SER A CA 1
ATOM 602 C C . SER A 1 78 ? -17.229 1.908 21.859 1.00 93.25 78 SER A C 1
ATOM 604 O O . SER A 1 78 ? -18.358 1.984 22.344 1.00 93.25 78 SER A O 1
ATOM 606 N N . VAL A 1 79 ? -16.641 0.734 21.597 1.00 94.69 79 VAL A N 1
ATOM 607 C CA . VAL A 1 79 ? -17.221 -0.595 21.881 1.00 94.69 79 VAL A CA 1
ATOM 608 C C . VAL A 1 79 ? -16.686 -1.240 23.164 1.00 94.69 79 VAL A C 1
ATOM 610 O O . VAL A 1 79 ? -16.870 -2.434 23.388 1.00 94.69 79 VAL A O 1
ATOM 613 N N . GLY A 1 80 ? -16.004 -0.477 24.021 1.00 94.06 80 GLY A N 1
ATOM 614 C CA . GLY A 1 80 ? -15.515 -0.979 25.307 1.00 94.06 80 GLY A CA 1
ATOM 615 C C . GLY A 1 80 ? -14.374 -1.995 25.200 1.00 94.06 80 GLY A C 1
ATOM 616 O O . GLY A 1 80 ? -14.241 -2.838 26.083 1.00 94.06 80 GLY A O 1
ATOM 617 N N . TRP A 1 81 ? -13.544 -1.906 24.155 1.00 94.12 81 TRP A N 1
ATOM 618 C CA . TRP A 1 81 ? -12.402 -2.798 23.908 1.00 94.12 81 TRP A CA 1
ATOM 619 C C . TRP A 1 81 ? -12.761 -4.261 23.616 1.00 94.12 81 TRP A C 1
ATOM 621 O O . TRP A 1 81 ? -11.893 -5.127 23.724 1.00 94.12 81 TRP A O 1
ATOM 631 N N . ASP A 1 82 ? -14.001 -4.548 23.210 1.00 95.31 82 ASP A N 1
ATOM 632 C CA . ASP A 1 82 ? -14.404 -5.876 22.739 1.00 95.31 82 ASP A CA 1
ATOM 633 C C . ASP A 1 82 ? -14.046 -6.061 21.245 1.00 95.31 82 ASP A C 1
ATOM 635 O O . ASP A 1 82 ? -14.649 -5.415 20.377 1.00 95.31 82 ASP A O 1
ATOM 639 N N . PRO A 1 83 ? -13.095 -6.955 20.899 1.00 92.62 83 PRO A N 1
ATOM 640 C CA . PRO A 1 83 ? -12.693 -7.185 19.511 1.00 92.62 83 PRO A CA 1
ATOM 641 C C . PRO A 1 83 ? -13.809 -7.768 18.633 1.00 92.62 83 PRO A C 1
ATOM 643 O O . PRO A 1 83 ? -13.797 -7.572 17.416 1.00 92.62 83 PRO A O 1
ATOM 646 N N . ILE A 1 84 ? -14.765 -8.497 19.217 1.00 95.88 84 ILE A N 1
ATOM 647 C CA . ILE A 1 84 ? -15.880 -9.109 18.482 1.00 95.88 84 ILE A CA 1
ATOM 648 C C . ILE A 1 84 ? -16.866 -8.017 18.072 1.00 95.88 84 ILE A C 1
ATOM 650 O O . ILE A 1 84 ? -17.268 -7.947 16.908 1.00 95.88 84 ILE A O 1
ATOM 654 N N . GLU A 1 85 ? -17.218 -7.141 19.012 1.00 93.31 85 GLU A N 1
ATOM 655 C CA . GLU A 1 85 ? -18.075 -5.982 18.750 1.00 93.31 85 GLU A CA 1
ATOM 656 C C . GLU A 1 85 ? -17.434 -5.013 17.763 1.00 93.31 85 GLU A C 1
ATOM 658 O O . GLU A 1 85 ? -18.111 -4.535 16.851 1.00 93.31 85 GLU A O 1
ATOM 663 N N . PHE A 1 86 ? -16.122 -4.800 17.878 1.00 95.50 86 PHE A N 1
ATOM 664 C CA . PHE A 1 86 ? -15.360 -3.984 16.941 1.00 95.50 86 PHE A CA 1
ATOM 665 C C . PHE A 1 86 ? -15.497 -4.484 15.500 1.00 95.50 86 PHE A C 1
ATOM 667 O O . PHE A 1 86 ? -15.863 -3.713 14.619 1.00 95.50 86 PHE A O 1
ATOM 674 N N . VAL A 1 87 ? -15.273 -5.780 15.246 1.00 95.31 87 VAL A N 1
ATOM 675 C CA . VAL A 1 87 ? -15.404 -6.356 13.893 1.00 95.31 87 VAL A CA 1
ATOM 676 C C . VAL A 1 87 ? -16.859 -6.351 13.420 1.00 95.31 87 VAL A C 1
ATOM 678 O O . VAL A 1 87 ? -17.120 -6.093 12.245 1.00 95.31 87 VAL A O 1
ATOM 681 N N . ARG A 1 88 ? -17.818 -6.606 14.321 1.00 95.56 88 ARG A N 1
ATOM 682 C CA . ARG A 1 88 ? -19.251 -6.613 13.992 1.00 95.56 88 ARG A CA 1
ATOM 683 C C . ARG A 1 88 ? -19.752 -5.234 13.570 1.00 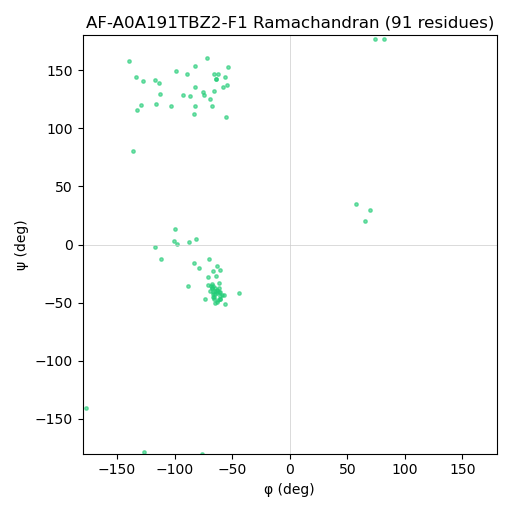95.56 88 ARG A C 1
ATOM 685 O O . ARG A 1 88 ? -20.539 -5.139 12.630 1.00 95.56 88 ARG A O 1
ATOM 692 N N . GLN A 1 89 ? -19.329 -4.191 14.279 1.00 94.25 89 GLN A N 1
ATOM 693 C CA . GLN A 1 89 ? -19.800 -2.824 14.077 1.00 94.25 89 GLN A CA 1
ATOM 694 C C . GLN A 1 89 ? -18.856 -1.982 13.215 1.00 94.25 89 GLN A C 1
ATOM 696 O O . GLN A 1 89 ? -19.195 -0.841 12.955 1.00 94.25 89 GLN A O 1
ATOM 701 N N . LEU A 1 90 ? -17.731 -2.518 12.726 1.00 92.44 90 LEU A N 1
ATOM 702 C CA . LEU A 1 90 ? -16.668 -1.763 12.043 1.00 92.44 90 LEU A CA 1
ATOM 703 C C . LEU A 1 90 ? -17.151 -0.724 11.003 1.00 92.44 90 LEU A C 1
ATOM 705 O O . LEU A 1 90 ? -16.607 0.376 11.004 1.00 92.44 90 LEU A O 1
ATOM 709 N N . PRO A 1 91 ? -18.166 -0.992 10.150 1.00 93.31 91 PRO A N 1
ATOM 710 C CA . PRO A 1 91 ? -18.708 0.014 9.221 1.00 93.31 91 PRO A CA 1
ATOM 711 C C . PRO A 1 91 ? -19.507 1.172 9.859 1.00 93.31 91 PRO A C 1
ATOM 713 O O . PRO A 1 91 ? -19.831 2.129 9.158 1.00 93.31 91 PRO A O 1
ATOM 716 N N . TRP A 1 92 ? -19.878 1.063 11.137 1.00 93.25 92 TRP A N 1
ATOM 717 C CA . TRP A 1 92 ? -20.731 1.986 11.904 1.00 93.25 92 TRP A CA 1
ATOM 718 C C . TRP A 1 92 ? -20.023 2.652 13.098 1.00 93.25 92 TRP A C 1
ATOM 720 O O . TRP A 1 92 ? -20.663 3.445 13.791 1.00 93.25 92 TRP A O 1
ATOM 730 N N . LEU A 1 93 ? -18.755 2.313 13.356 1.00 86.2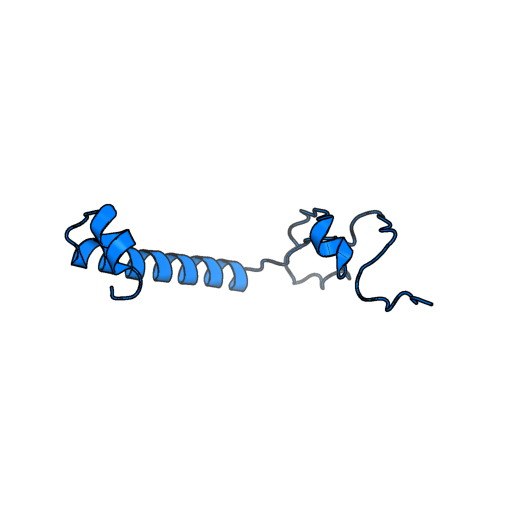5 93 LEU A N 1
ATOM 731 C CA . LEU A 1 93 ? -17.933 2.904 14.421 1.00 86.25 93 LEU A CA 1
ATOM 732 C C . LEU A 1 93 ? -17.259 4.214 14.006 1.00 86.25 93 LEU A C 1
ATOM 734 O O . LEU A 1 93 ? -17.072 4.436 12.788 1.00 86.25 93 LEU A O 1
#

Organism: NCBI:txid1853359

Secondary structure (DSSP, 8-state):
-----SSS-SS----SPP--SPPPTTSPPPB---EE-HHHHHHS--EE--B---HHHHHHHHHHHHHHHHHHHHHHHHTTT-HHHHHHHGGG-

Radius of gyration: 21.54 Å; Cα contacts (8 Å, |Δi|>4): 67; chains: 1; bounding box: 43×35×60 Å

Nearest PDB structures (foldseek):
  8wdv-assembly1_M  TM=9.644E-01  e=1.762E-08  Allochromatium vinosum DSM 180
  5y5s-assembly1_M  TM=9.572E-01  e=3.954E-08  Thermochromatium tepidum
  7c9r-assembly1_M  TM=9.538E-01  e=5.537E-08  Thiorhodovibrio frisius
  1umx-assembly1_M  TM=9.102E-01  e=7.656E-07  Cereibacter sphaeroides
  2j8d-assembly1_M  TM=8.944E-01  e=1.966E-06  Cereibacter sphaeroides

pLDDT: mean 93.84, std 3.75, range [67.19, 98.12]

InterPro domains:
  IPR000484 Photosynthetic reaction centre, L/M [PF00124] (51-93)
  IPR036854 Photosystem II protein D1/D2 superfamily [G3DSA:1.20.85.10] (1-93)
  IPR036854 Photosystem II protein D1/D2 superfamily [SSF81483] (3-93)